Protein AF-A0A1P8UUP4-F1 (afdb_monomer_lite)

Foldseek 3Di:
DDDADPLDPLNLQLQLQVQAPPDDLCVLCVQLVHDSVLVVQLNDNDPVDNNHDDVVSLVSSCVVGVSSVQSVCQSVQVVVVHGDDDPPLPPPLDDLVVLVVQLVVLVVLLVVQVVCVVVVHDPVSNVVSVVSNVVSVVNSVSSVVPDDPPVDDDPDD

pLDDT: mean 84.18, std 13.94, range [42.03, 97.56]

Sequence (157 aa):
MKAYRAGTISEAVQNAIEAIPDRKHREVAAFLGISPATLSFGMDPSETRPGGLGIAYVDRLCDKWPEAAEQMALHFGARAGGTFQKIDSACPEQAPWQHVACLAKETSEAVAAMSQVEHGGCVHQTRRELLEAREAIDAAIHDLDARPVDLKRGKRA

Secondary structure (DSSP, 8-state):
-PPPPTT-HHHHHHHHHHTSTT--HHHHHHHHTS-HHHHHHHT---TTS-----HHHHHHHHHH-HHHHHHHHHHHHHHTT---------S----HHHHHHHHHHHHHHHHHHHHTGGGT--HHHHHHHHHHHHHHHHHHHHHHHTS----------

Structure (mmCIF, N/CA/C/O backbone):
data_AF-A0A1P8UUP4-F1
#
_entry.id   AF-A0A1P8UUP4-F1
#
loop_
_atom_site.group_PDB
_atom_site.id
_atom_site.type_symbol
_atom_site.label_atom_id
_atom_site.label_alt_id
_atom_site.label_comp_id
_atom_site.label_asym_id
_atom_site.label_entity_id
_atom_site.label_seq_id
_atom_site.pdbx_PDB_ins_code
_atom_site.Cartn_x
_atom_site.Cartn_y
_atom_site.Cartn_z
_atom_site.occupancy
_atom_site.B_iso_or_equiv
_atom_site.auth_seq_id
_atom_site.auth_comp_id
_atom_site.auth_asym_id
_atom_site.auth_atom_id
_atom_site.pdbx_PDB_model_num
ATOM 1 N N . MET A 1 1 ? 4.205 9.035 25.677 1.00 49.69 1 MET A N 1
ATOM 2 C CA . MET A 1 1 ? 4.132 7.582 25.404 1.00 49.69 1 MET A CA 1
ATOM 3 C C . MET A 1 1 ? 5.545 7.031 25.418 1.00 49.69 1 MET A C 1
ATOM 5 O O . MET A 1 1 ? 6.437 7.730 24.954 1.00 49.69 1 MET A O 1
ATOM 9 N N . LYS A 1 2 ? 5.777 5.853 26.009 1.00 57.25 2 LYS A N 1
ATOM 10 C CA . LYS A 1 2 ? 7.068 5.162 25.863 1.00 57.25 2 LYS A CA 1
ATOM 11 C C . LYS A 1 2 ? 7.171 4.650 24.423 1.00 57.25 2 LYS A C 1
ATOM 13 O O . LYS A 1 2 ? 6.169 4.185 23.891 1.00 57.25 2 LYS A O 1
ATOM 18 N N . ALA A 1 3 ? 8.339 4.783 23.806 1.00 65.44 3 ALA A N 1
ATOM 19 C CA . ALA A 1 3 ? 8.566 4.310 22.446 1.00 65.44 3 ALA A CA 1
ATOM 20 C C . ALA A 1 3 ? 8.730 2.784 22.436 1.00 65.44 3 ALA A C 1
ATOM 22 O O . ALA A 1 3 ? 9.382 2.231 23.325 1.00 65.44 3 ALA A O 1
ATOM 23 N N . TYR A 1 4 ? 8.147 2.121 21.440 1.00 72.44 4 TYR A N 1
ATOM 24 C CA . TYR A 1 4 ? 8.422 0.714 21.178 1.00 72.44 4 TYR A CA 1
ATOM 25 C C . TYR A 1 4 ? 9.811 0.546 20.571 1.00 72.44 4 TYR A C 1
ATOM 27 O O . TYR A 1 4 ? 10.377 1.467 19.978 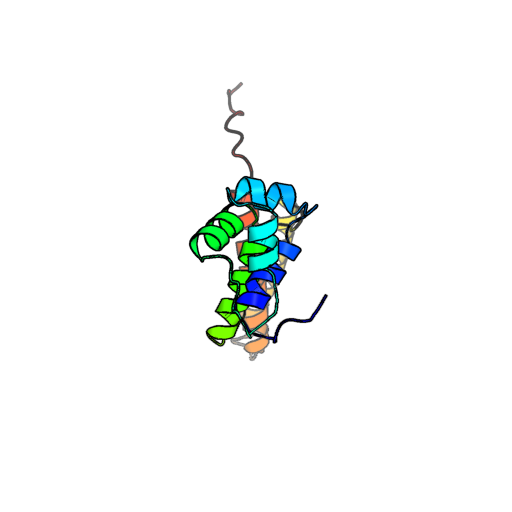1.00 72.44 4 TYR A O 1
ATOM 35 N N . ARG A 1 5 ? 10.372 -0.655 20.711 1.00 76.81 5 ARG A N 1
ATOM 36 C CA . ARG A 1 5 ? 11.585 -1.023 19.990 1.00 76.81 5 ARG A CA 1
ATOM 37 C C . ARG A 1 5 ? 11.275 -1.130 18.494 1.00 76.81 5 ARG A C 1
ATOM 39 O O . ARG A 1 5 ? 10.374 -1.878 18.108 1.00 76.81 5 ARG A O 1
ATOM 46 N N . ALA A 1 6 ? 12.086 -0.447 17.689 1.00 78.44 6 ALA A N 1
ATOM 47 C CA . ALA A 1 6 ? 11.978 -0.453 16.237 1.00 78.44 6 ALA A CA 1
ATOM 48 C C . ALA A 1 6 ? 12.067 -1.873 15.645 1.00 78.44 6 ALA A C 1
ATOM 50 O O . ALA A 1 6 ? 12.900 -2.687 16.064 1.00 78.44 6 ALA A O 1
ATOM 51 N N . GLY A 1 7 ? 11.225 -2.163 14.654 1.00 80.62 7 GLY A N 1
ATOM 52 C CA . GLY A 1 7 ? 11.167 -3.434 13.931 1.00 80.62 7 GLY A CA 1
ATOM 53 C C . GLY A 1 7 ? 10.485 -4.574 14.694 1.00 80.62 7 GLY A C 1
ATOM 54 O O . GLY A 1 7 ? 10.665 -5.747 14.338 1.00 80.62 7 GLY A O 1
ATOM 55 N N . THR A 1 8 ? 9.724 -4.270 15.750 1.00 87.62 8 THR A N 1
ATOM 56 C CA . THR A 1 8 ? 8.954 -5.271 16.507 1.00 87.62 8 THR A CA 1
ATOM 57 C C . THR A 1 8 ? 7.511 -5.367 16.020 1.00 87.62 8 THR A C 1
ATOM 59 O O . THR A 1 8 ? 6.962 -4.427 15.454 1.00 87.62 8 THR A O 1
ATOM 62 N N . ILE A 1 9 ? 6.876 -6.519 16.252 1.00 87.50 9 ILE A N 1
ATOM 63 C CA . ILE A 1 9 ? 5.460 -6.708 15.909 1.00 87.50 9 ILE A CA 1
ATOM 64 C C . ILE A 1 9 ? 4.553 -5.787 16.731 1.00 87.50 9 ILE A C 1
ATOM 66 O O . ILE A 1 9 ? 3.545 -5.306 16.230 1.00 87.50 9 ILE A O 1
ATOM 70 N N . SER A 1 10 ? 4.924 -5.501 17.981 1.00 86.31 10 SER A N 1
ATOM 71 C CA . SER A 1 10 ? 4.139 -4.629 18.850 1.00 86.31 10 SER A CA 1
ATOM 72 C C . SER A 1 10 ? 4.163 -3.174 18.374 1.00 86.31 10 SER A C 1
ATOM 74 O O . SER A 1 10 ? 3.130 -2.514 18.415 1.00 86.31 10 SER A O 1
ATOM 76 N N . GLU A 1 11 ? 5.299 -2.702 17.849 1.00 87.25 11 GLU A N 1
ATOM 77 C CA . GLU A 1 11 ? 5.381 -1.411 17.153 1.00 87.25 11 GLU A CA 1
ATOM 78 C C . GLU A 1 11 ? 4.494 -1.396 15.900 1.00 87.25 11 GLU A C 1
ATOM 80 O O . GLU A 1 11 ? 3.740 -0.453 15.692 1.00 87.25 11 GLU A O 1
ATOM 85 N N . ALA A 1 12 ? 4.526 -2.458 15.089 1.00 90.62 12 ALA A N 1
ATOM 86 C CA . ALA A 1 12 ? 3.698 -2.544 13.886 1.00 90.62 12 ALA A CA 1
ATOM 87 C C . ALA A 1 12 ? 2.195 -2.501 14.205 1.00 90.62 12 ALA A C 1
ATOM 89 O O . ALA A 1 12 ? 1.450 -1.769 13.560 1.00 90.62 12 ALA A O 1
ATOM 90 N N . VAL A 1 13 ? 1.755 -3.230 15.235 1.00 90.12 13 VAL A N 1
ATOM 91 C CA . VAL A 1 13 ? 0.363 -3.207 15.711 1.00 90.12 13 VAL A CA 1
ATOM 92 C C . VAL A 1 13 ? -0.014 -1.831 16.256 1.00 90.12 13 VAL A C 1
ATOM 94 O O . VAL A 1 13 ? -1.131 -1.367 16.018 1.00 90.12 13 VAL A O 1
ATOM 97 N N . GLN A 1 14 ? 0.908 -1.154 16.948 1.00 88.31 14 GLN A N 1
ATOM 98 C CA . GLN A 1 14 ? 0.670 0.216 17.380 1.00 88.31 14 GLN A CA 1
ATOM 99 C C . GLN A 1 14 ? 0.468 1.141 16.185 1.00 88.31 14 GLN A C 1
ATOM 101 O O . GLN A 1 14 ? -0.545 1.836 16.129 1.00 88.31 14 GLN A O 1
ATOM 106 N N . ASN A 1 15 ? 1.397 1.124 15.233 1.00 90.56 15 ASN A N 1
ATOM 107 C CA . ASN A 1 15 ? 1.323 1.947 14.032 1.00 90.56 15 ASN A CA 1
ATOM 108 C C . ASN A 1 15 ? 0.030 1.665 13.262 1.00 90.56 15 ASN A C 1
ATOM 110 O O . ASN A 1 15 ? -0.631 2.599 12.820 1.00 90.56 15 ASN A O 1
ATOM 114 N N . ALA A 1 16 ? -0.381 0.398 13.171 1.00 91.62 16 ALA A N 1
ATOM 115 C CA . ALA A 1 16 ? -1.625 -0.012 12.533 1.00 91.62 16 ALA A CA 1
ATOM 116 C C . ALA A 1 16 ? -2.858 0.633 13.190 1.00 91.62 16 ALA A C 1
ATOM 118 O O . ALA A 1 16 ? -3.726 1.152 12.497 1.00 91.62 16 ALA A O 1
ATOM 119 N N . ILE A 1 17 ? -2.924 0.666 14.525 1.00 89.44 17 ILE A N 1
ATOM 120 C CA . ILE A 1 17 ? -4.006 1.347 15.256 1.00 89.44 17 ILE A CA 1
ATOM 121 C C . ILE A 1 17 ? -3.909 2.872 15.126 1.00 89.44 17 ILE A C 1
ATOM 123 O O . ILE A 1 17 ? -4.932 3.553 15.045 1.00 89.44 17 ILE A O 1
ATOM 127 N N . GLU A 1 18 ? -2.697 3.425 15.124 1.00 90.00 18 GLU A N 1
ATOM 128 C CA . GLU A 1 18 ? -2.476 4.866 15.012 1.00 90.00 18 GLU A CA 1
ATOM 129 C C . GLU A 1 18 ? -2.792 5.425 13.624 1.00 90.00 18 GLU A C 1
ATOM 131 O O . GLU A 1 18 ? -3.189 6.589 13.550 1.00 90.00 18 GLU A O 1
ATOM 136 N N . ALA A 1 19 ? -2.661 4.603 12.578 1.00 90.19 19 ALA A N 1
ATOM 137 C CA . ALA A 1 19 ? -2.955 4.930 11.185 1.00 90.19 19 ALA A CA 1
ATOM 138 C C . ALA A 1 19 ? -4.460 5.012 10.872 1.00 90.19 19 ALA A C 1
ATOM 140 O O . ALA A 1 19 ? -4.835 5.546 9.832 1.00 90.19 19 ALA A O 1
ATOM 141 N N . ILE A 1 20 ? -5.327 4.517 11.765 1.00 90.38 20 ILE A N 1
ATOM 142 C CA . ILE A 1 20 ? -6.781 4.575 11.584 1.00 90.38 20 ILE A CA 1
ATOM 143 C C . ILE A 1 20 ? -7.254 6.046 11.611 1.00 90.38 20 ILE A C 1
ATOM 145 O O . ILE A 1 20 ? -7.036 6.732 12.621 1.00 90.38 20 ILE A O 1
ATOM 149 N N . PRO A 1 21 ? -7.949 6.533 10.563 1.00 81.88 21 PRO A N 1
ATOM 150 C CA . PRO A 1 21 ? -8.510 7.884 10.537 1.00 81.88 21 PRO A CA 1
ATOM 151 C C . PRO A 1 21 ? -9.506 8.119 11.680 1.00 81.88 21 PRO A C 1
ATOM 153 O O . PRO A 1 21 ? -10.254 7.219 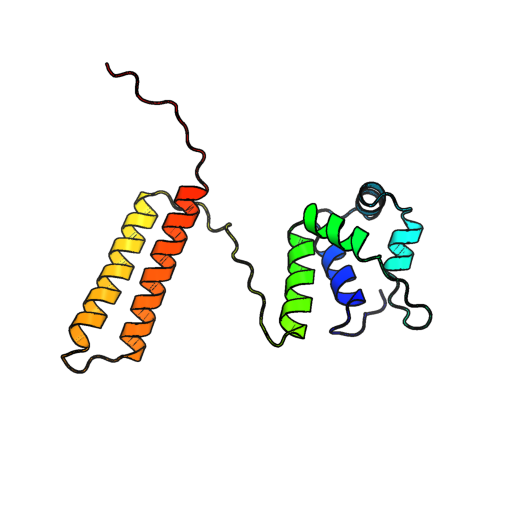12.060 1.00 81.88 21 PRO A O 1
ATOM 156 N N . ASP A 1 22 ? -9.517 9.333 12.242 1.00 82.31 22 ASP A N 1
ATOM 157 C CA . ASP A 1 22 ? -10.432 9.749 13.321 1.00 82.31 22 ASP A CA 1
ATOM 158 C C . ASP A 1 22 ? -10.483 8.790 14.525 1.00 82.31 22 ASP A C 1
ATOM 160 O O . ASP A 1 22 ? -11.523 8.619 15.172 1.00 82.31 22 ASP A O 1
ATOM 164 N N . ARG A 1 23 ? -9.344 8.155 14.845 1.00 76.00 23 ARG A N 1
ATOM 165 C CA . ARG A 1 23 ? -9.275 7.094 15.853 1.00 76.00 23 ARG A CA 1
ATOM 166 C C . ARG A 1 23 ? -9.949 7.489 17.168 1.00 76.00 23 ARG A C 1
ATOM 168 O O . ARG A 1 23 ? -9.549 8.422 17.870 1.00 76.00 23 ARG A O 1
ATOM 175 N N . LYS A 1 24 ? -10.910 6.672 17.589 1.00 81.94 24 LYS A N 1
ATOM 176 C CA . LYS A 1 24 ? -11.371 6.633 18.978 1.00 81.94 24 LYS A CA 1
ATOM 177 C C . LYS A 1 24 ? -11.125 5.236 19.510 1.00 81.94 24 LYS A C 1
ATOM 179 O O . LYS A 1 24 ? -11.792 4.290 19.104 1.00 81.94 24 LYS A O 1
ATOM 184 N N . HIS A 1 25 ? -10.199 5.091 20.462 1.00 82.69 25 HIS A N 1
ATOM 185 C CA . HIS A 1 25 ? -9.840 3.784 21.042 1.00 82.69 25 HIS A CA 1
ATOM 186 C C . HIS A 1 25 ? -11.059 2.992 21.531 1.00 82.69 25 HIS A C 1
ATOM 188 O O . HIS A 1 25 ? -11.083 1.769 21.451 1.00 82.69 25 HIS A O 1
ATOM 194 N N . ARG A 1 26 ? -12.102 3.685 22.004 1.00 83.69 26 ARG A N 1
ATOM 195 C CA . ARG A 1 26 ? -13.366 3.061 22.401 1.00 83.69 26 ARG A CA 1
ATOM 196 C C . ARG A 1 26 ? -14.093 2.391 21.231 1.00 83.69 26 ARG A C 1
ATOM 198 O O . ARG A 1 26 ? -14.648 1.317 21.421 1.00 83.69 26 ARG A O 1
ATOM 205 N N . GLU A 1 27 ? -14.098 3.010 20.055 1.00 87.19 27 GLU A N 1
ATOM 206 C CA . GLU A 1 27 ? -14.748 2.481 18.849 1.00 87.19 27 GLU A CA 1
ATOM 207 C C . GLU A 1 27 ? -13.957 1.301 18.276 1.00 87.19 27 GLU A C 1
ATOM 209 O O . GLU A 1 27 ? -14.548 0.287 17.909 1.00 87.19 27 GLU A O 1
ATOM 214 N N . VAL A 1 28 ? -12.623 1.386 18.298 1.00 88.69 28 VAL A N 1
ATOM 215 C CA . VAL A 1 28 ? -11.738 0.271 17.924 1.00 88.69 28 VAL A CA 1
ATOM 216 C C . VAL A 1 28 ? -11.933 -0.915 18.873 1.00 88.69 28 VAL A C 1
ATOM 218 O O . VAL A 1 28 ? -12.167 -2.031 18.420 1.00 88.69 28 VAL A O 1
ATOM 221 N N . ALA A 1 29 ? -11.926 -0.683 20.189 1.00 89.94 29 ALA A N 1
ATOM 222 C CA . ALA A 1 29 ? -12.149 -1.737 21.181 1.00 89.94 29 ALA A CA 1
ATOM 223 C C . ALA A 1 29 ? -13.533 -2.390 21.025 1.00 89.94 29 ALA A C 1
ATOM 225 O O . ALA A 1 29 ? -13.640 -3.616 21.027 1.00 89.94 29 ALA A O 1
ATOM 226 N N . ALA A 1 30 ? -14.578 -1.576 20.824 1.00 90.81 30 ALA A N 1
ATOM 227 C CA . ALA A 1 30 ? -15.937 -2.058 20.595 1.00 90.81 30 ALA A CA 1
ATOM 228 C C . ALA A 1 30 ? -16.038 -2.916 19.328 1.00 90.81 30 ALA A C 1
ATOM 230 O O . ALA A 1 30 ? -16.641 -3.984 19.368 1.00 90.81 30 ALA A O 1
ATOM 231 N N . PHE A 1 31 ? -15.412 -2.489 18.228 1.00 91.12 31 PHE A N 1
ATOM 232 C CA . PHE A 1 31 ? -15.365 -3.266 16.989 1.00 91.12 31 PHE A CA 1
ATOM 233 C C . PHE A 1 31 ? -14.652 -4.611 17.173 1.00 91.12 31 PHE A C 1
ATOM 235 O O . PHE A 1 31 ? -15.130 -5.642 16.709 1.00 91.12 31 PHE A O 1
ATOM 242 N N . LEU A 1 32 ? -13.534 -4.614 17.898 1.00 89.75 32 LEU A N 1
ATOM 243 C CA . LEU A 1 32 ? -12.786 -5.833 18.193 1.00 89.75 32 LEU A CA 1
ATOM 244 C C . LEU A 1 32 ? -13.502 -6.752 19.197 1.00 89.75 32 LEU A C 1
ATOM 246 O O . LEU A 1 32 ? -13.093 -7.901 19.362 1.00 89.75 32 LEU A O 1
ATOM 250 N N . GLY A 1 33 ? -14.567 -6.279 19.851 1.00 90.56 33 GLY A N 1
ATOM 251 C CA . GLY A 1 33 ? -15.284 -7.028 20.880 1.00 90.56 33 GLY A CA 1
ATOM 252 C C . GLY A 1 33 ? -14.484 -7.183 22.176 1.00 90.56 33 GLY A C 1
ATOM 253 O O . GLY A 1 33 ? -14.679 -8.153 22.904 1.00 90.56 33 GLY A O 1
ATOM 254 N N . ILE A 1 34 ? -13.570 -6.251 22.462 1.00 90.81 34 ILE A N 1
ATOM 255 C CA . ILE A 1 34 ? -12.733 -6.249 23.669 1.00 90.81 34 ILE A CA 1
ATOM 256 C C . ILE A 1 34 ? -12.983 -4.997 24.507 1.00 90.81 34 ILE A C 1
ATOM 258 O O . ILE A 1 34 ? -13.503 -3.986 24.035 1.00 90.81 34 ILE A O 1
ATOM 262 N N . SER A 1 35 ? -12.588 -5.040 25.779 1.00 90.38 35 SER A N 1
ATOM 263 C CA . SER A 1 35 ? -12.666 -3.846 26.620 1.00 90.38 35 SER A CA 1
ATOM 264 C C . SER A 1 35 ? -11.608 -2.808 26.200 1.00 90.38 35 SER A C 1
ATOM 266 O O . SER A 1 35 ? -10.510 -3.191 25.784 1.00 90.38 35 SER A O 1
ATOM 268 N N . PRO A 1 36 ? -11.864 -1.495 26.365 1.00 87.00 36 PRO A N 1
ATOM 269 C CA . PRO A 1 36 ? -10.844 -0.469 26.142 1.00 87.00 36 PRO A CA 1
ATOM 270 C C . PRO A 1 36 ? -9.586 -0.675 26.994 1.00 87.00 36 PRO A C 1
ATOM 272 O O . PRO A 1 36 ? -8.488 -0.401 26.529 1.00 87.00 36 PRO A O 1
ATOM 275 N N . ALA A 1 37 ? -9.730 -1.217 28.210 1.00 85.69 37 ALA A N 1
ATOM 276 C CA . ALA A 1 37 ? -8.597 -1.563 29.065 1.00 85.69 37 ALA A CA 1
ATOM 277 C C . ALA A 1 37 ? -7.752 -2.699 28.466 1.00 85.69 37 ALA A C 1
ATOM 279 O O . ALA A 1 37 ? -6.529 -2.639 28.516 1.00 85.69 37 ALA A O 1
ATOM 280 N N . THR A 1 38 ? -8.389 -3.700 27.850 1.00 86.00 38 THR A N 1
ATOM 281 C CA . THR A 1 38 ? -7.705 -4.784 27.126 1.00 86.00 38 THR A CA 1
ATOM 282 C C . THR A 1 38 ? -6.956 -4.246 25.915 1.00 86.00 38 THR A C 1
ATOM 284 O O . THR A 1 38 ? -5.817 -4.641 25.691 1.00 86.00 38 THR A O 1
ATOM 287 N N . LEU A 1 39 ? -7.564 -3.322 25.164 1.00 86.00 39 LEU A N 1
ATOM 288 C CA . LEU A 1 39 ? -6.898 -2.664 24.043 1.00 86.00 39 LEU A CA 1
ATOM 289 C C . LEU A 1 39 ? -5.692 -1.849 24.525 1.00 86.00 39 LEU A C 1
ATOM 291 O O . LEU A 1 39 ? -4.599 -2.024 24.005 1.00 86.00 39 LEU A O 1
ATOM 295 N N . SER A 1 40 ? -5.857 -1.017 25.558 1.00 84.38 40 SER A N 1
ATOM 296 C CA . SER A 1 40 ? -4.752 -0.250 26.145 1.00 84.38 40 SER A CA 1
ATOM 297 C C . SER A 1 40 ? -3.637 -1.141 26.688 1.00 84.38 40 SER A C 1
ATOM 299 O O . SER A 1 40 ? -2.472 -0.809 26.520 1.00 84.38 40 SER A O 1
ATOM 301 N N . PHE A 1 41 ? -3.978 -2.276 27.298 1.00 82.56 41 PHE A N 1
ATOM 302 C CA . PHE A 1 41 ? -2.999 -3.246 27.784 1.00 82.56 41 PHE A CA 1
ATOM 303 C C . PHE A 1 41 ? -2.263 -3.959 26.641 1.00 82.56 41 PHE A C 1
ATOM 305 O O . PHE A 1 41 ? -1.056 -4.156 26.713 1.00 82.56 41 PHE A O 1
ATOM 312 N N . GLY A 1 42 ? -2.966 -4.321 25.562 1.00 81.12 42 GLY A N 1
ATOM 313 C CA . GLY A 1 42 ? -2.352 -4.890 24.355 1.00 81.12 42 GLY A CA 1
ATOM 314 C C . GLY A 1 42 ? -1.454 -3.905 23.598 1.00 81.12 42 GLY A C 1
ATOM 315 O O . GLY A 1 42 ? -0.680 -4.324 22.745 1.00 81.12 42 GLY A O 1
ATOM 316 N N . MET A 1 43 ? -1.560 -2.621 23.941 1.00 80.69 43 MET A N 1
ATOM 317 C CA . MET A 1 43 ? -0.816 -1.482 23.407 1.00 80.69 43 MET A CA 1
ATOM 318 C C . MET A 1 43 ? 0.182 -0.919 24.434 1.00 80.69 43 MET A C 1
ATOM 320 O O . MET A 1 43 ? 0.607 0.232 24.330 1.00 80.69 43 MET A O 1
ATOM 324 N N . ASP A 1 44 ? 0.542 -1.701 25.453 1.00 80.00 44 ASP A N 1
ATOM 325 C CA . ASP A 1 44 ? 1.608 -1.333 26.379 1.00 80.00 44 ASP A CA 1
ATOM 326 C C . ASP A 1 44 ? 2.975 -1.748 25.788 1.00 80.00 44 ASP A C 1
ATOM 328 O O . ASP A 1 44 ? 3.164 -2.920 25.454 1.00 80.00 44 ASP A O 1
ATOM 332 N N . PRO A 1 45 ? 3.951 -0.828 25.655 1.00 70.94 45 PRO A N 1
ATOM 333 C CA . PRO A 1 45 ? 5.303 -1.134 25.177 1.00 70.94 45 PRO A CA 1
ATOM 334 C C . PRO A 1 45 ? 6.169 -1.929 26.163 1.00 70.94 45 PRO A C 1
ATOM 336 O O . PRO A 1 45 ? 7.336 -2.200 25.876 1.00 70.94 45 PRO A O 1
ATOM 339 N N . SER A 1 46 ? 5.662 -2.266 27.348 1.00 70.38 46 SER A N 1
ATOM 340 C CA . SER A 1 46 ? 6.431 -2.966 28.372 1.00 70.38 46 SER A CA 1
ATOM 341 C C . SER A 1 46 ? 6.833 -4.391 27.957 1.00 70.38 46 SER A C 1
ATOM 343 O O . SER A 1 46 ? 6.037 -5.323 28.015 1.00 70.38 46 SER A O 1
ATOM 345 N N . GLU A 1 47 ? 8.117 -4.607 27.653 1.00 63.19 47 GLU A N 1
ATOM 346 C CA . GLU A 1 47 ? 8.660 -5.942 27.329 1.00 63.19 47 GLU A CA 1
ATOM 347 C C . GLU A 1 47 ? 8.652 -6.925 28.522 1.00 63.19 47 GLU A C 1
ATOM 349 O O . GLU A 1 47 ? 8.729 -8.137 28.336 1.00 63.19 47 GLU A O 1
ATOM 354 N N . THR A 1 48 ? 8.526 -6.432 29.761 1.00 64.81 48 THR A N 1
ATOM 355 C CA . THR A 1 48 ? 8.520 -7.261 30.989 1.00 64.81 48 THR A CA 1
ATOM 356 C C . THR A 1 48 ? 7.241 -8.079 31.178 1.00 64.81 48 THR A C 1
ATOM 358 O O . THR A 1 48 ? 7.228 -9.059 31.923 1.00 64.81 48 THR A O 1
ATOM 361 N N . ARG A 1 49 ? 6.164 -7.698 30.490 1.00 59.75 49 ARG A N 1
ATOM 362 C CA . ARG A 1 49 ? 4.949 -8.488 30.296 1.00 59.75 49 ARG A CA 1
ATOM 363 C C . ARG A 1 49 ? 4.488 -8.170 28.884 1.00 59.75 49 ARG A C 1
ATOM 365 O O . ARG A 1 49 ? 3.809 -7.160 28.741 1.00 59.75 49 ARG A O 1
ATOM 372 N N . PRO A 1 50 ? 4.858 -8.971 27.870 1.00 60.84 50 PRO A N 1
ATOM 373 C CA . PRO A 1 50 ? 4.448 -8.707 26.500 1.00 60.84 50 PRO A CA 1
ATOM 374 C C . PRO A 1 50 ?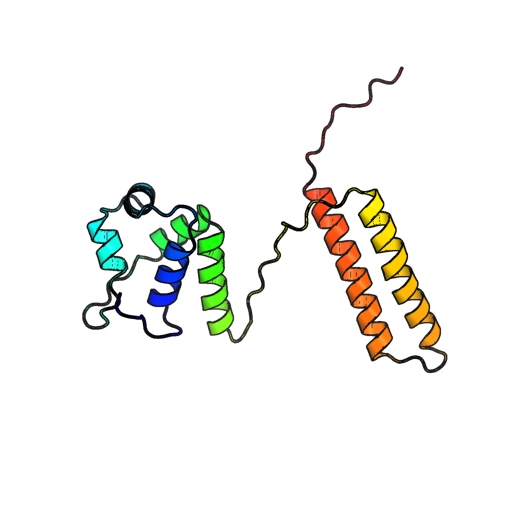 2.921 -8.809 26.409 1.00 60.84 50 PRO A C 1
ATOM 376 O O . PRO A 1 50 ? 2.349 -9.880 26.213 1.00 60.84 50 PRO A O 1
ATOM 379 N N . GLY A 1 51 ? 2.259 -7.677 26.633 1.00 64.44 51 GLY A N 1
ATOM 380 C CA . GLY A 1 51 ? 0.898 -7.423 26.217 1.00 64.44 51 GLY A CA 1
ATOM 381 C C . GLY A 1 51 ? 0.929 -7.340 24.703 1.00 64.44 51 GLY A C 1
ATOM 382 O O . GLY A 1 51 ? 1.777 -6.671 24.119 1.00 64.44 51 GLY A O 1
ATOM 383 N N . GLY A 1 52 ? 0.059 -8.100 24.059 1.00 75.94 52 GLY A N 1
ATOM 384 C CA . GLY A 1 52 ? -0.036 -8.113 22.615 1.00 75.94 52 GLY A CA 1
ATOM 385 C C . GLY A 1 52 ? -1.479 -8.305 22.224 1.00 75.94 52 GLY A C 1
ATOM 386 O O . GLY A 1 52 ? -2.206 -9.101 22.827 1.00 75.94 52 GLY A O 1
ATOM 387 N N . LEU A 1 53 ? -1.903 -7.562 21.213 1.00 84.81 53 LEU A N 1
ATOM 388 C CA . LEU A 1 53 ? -3.162 -7.846 20.563 1.00 84.81 53 LEU A CA 1
ATOM 389 C C . LEU A 1 53 ? -3.013 -9.171 19.796 1.00 84.81 53 LEU A C 1
ATOM 391 O O . LEU A 1 53 ? -2.081 -9.346 19.014 1.00 84.81 53 LEU A O 1
ATOM 395 N N . GLY A 1 54 ? -3.901 -10.133 20.052 1.00 86.94 54 GLY A N 1
ATOM 396 C CA . GLY A 1 54 ? -3.862 -11.423 19.359 1.00 86.94 54 GLY A CA 1
ATOM 397 C C . GLY A 1 54 ? -4.027 -11.258 17.844 1.00 86.94 54 GLY A C 1
ATOM 398 O O . GLY A 1 54 ? -4.773 -10.387 17.398 1.00 86.94 54 GLY A O 1
ATOM 399 N N . ILE A 1 55 ? -3.384 -12.126 17.055 1.00 89.06 55 ILE A N 1
ATOM 400 C CA . ILE A 1 55 ? -3.367 -12.018 15.584 1.00 89.06 55 ILE A CA 1
ATOM 401 C C . ILE A 1 55 ? -4.771 -11.973 14.968 1.00 89.06 55 ILE A C 1
ATOM 403 O O . ILE A 1 55 ? -5.000 -11.225 14.031 1.00 89.06 55 ILE A O 1
ATOM 407 N N . ALA A 1 56 ? -5.741 -12.680 15.553 1.00 91.81 56 ALA A N 1
ATOM 408 C CA . ALA A 1 56 ? -7.127 -12.667 15.088 1.00 91.81 56 ALA A CA 1
ATOM 409 C C . ALA A 1 56 ? -7.820 -11.299 15.244 1.00 91.81 56 ALA A C 1
ATOM 411 O O . ALA A 1 56 ? -8.770 -11.006 14.528 1.00 91.81 56 ALA A O 1
ATOM 412 N N . TYR A 1 57 ? -7.389 -10.469 16.196 1.00 92.31 57 TYR A N 1
ATOM 413 C CA . TYR A 1 57 ? -7.891 -9.101 16.327 1.00 92.31 57 TYR A CA 1
ATOM 414 C C . TYR A 1 57 ? -7.182 -8.160 15.354 1.00 92.31 57 TYR A C 1
ATOM 416 O O . TYR A 1 57 ? -7.825 -7.275 14.805 1.00 92.31 57 TYR A O 1
ATOM 424 N N . VAL A 1 58 ? -5.880 -8.366 15.128 1.00 91.50 58 VAL A N 1
ATOM 425 C CA . VAL A 1 58 ? -5.107 -7.614 14.128 1.00 91.50 58 VAL A CA 1
ATOM 426 C C . VAL A 1 58 ? -5.667 -7.861 12.729 1.00 91.50 58 VAL A C 1
ATOM 428 O O . VAL A 1 58 ? -5.876 -6.910 11.991 1.00 91.50 58 VAL A O 1
ATOM 431 N N . ASP A 1 59 ? -5.987 -9.111 12.402 1.00 94.44 59 ASP A N 1
ATOM 432 C CA . ASP A 1 59 ? -6.610 -9.506 11.136 1.00 94.44 59 ASP A CA 1
ATOM 433 C C . ASP A 1 59 ? -7.939 -8.772 10.901 1.00 94.44 59 ASP A C 1
ATOM 435 O O . ASP A 1 59 ? -8.088 -8.056 9.917 1.00 94.44 59 ASP A O 1
ATOM 439 N N . ARG A 1 60 ? -8.857 -8.806 11.878 1.00 93.50 60 ARG A N 1
ATOM 440 C CA . ARG A 1 60 ? -10.116 -8.036 11.813 1.00 93.50 60 ARG A CA 1
ATOM 441 C C . ARG A 1 60 ? -9.894 -6.532 11.677 1.00 93.50 60 ARG A C 1
ATOM 443 O O . ARG A 1 60 ? -10.699 -5.837 11.067 1.00 93.50 60 ARG A O 1
ATOM 450 N N . LEU A 1 61 ? -8.848 -6.013 12.314 1.00 92.19 61 LEU A N 1
ATOM 451 C CA . LEU A 1 61 ? -8.502 -4.600 12.248 1.00 92.19 61 LEU A CA 1
ATOM 452 C C . LEU A 1 61 ? -8.010 -4.229 10.840 1.00 92.19 61 LEU A C 1
ATOM 454 O O . LEU A 1 61 ? -8.440 -3.212 10.308 1.00 92.19 61 LEU A O 1
ATOM 458 N N . CYS A 1 62 ? -7.193 -5.081 10.220 1.00 93.88 62 CYS A N 1
ATOM 459 C CA . CYS A 1 62 ? -6.730 -4.922 8.841 1.00 93.88 62 CYS A CA 1
ATOM 460 C C . CYS A 1 62 ? -7.874 -5.053 7.824 1.00 93.88 62 CYS A C 1
ATOM 462 O O . CYS A 1 62 ? -7.903 -4.307 6.852 1.00 93.88 62 CYS A O 1
ATOM 464 N N . ASP A 1 63 ? -8.824 -5.959 8.066 1.00 93.12 63 ASP A N 1
ATOM 465 C CA . ASP A 1 63 ? -10.017 -6.142 7.227 1.00 93.12 63 ASP A CA 1
ATOM 466 C C . ASP A 1 63 ? -10.892 -4.881 7.194 1.00 93.12 63 ASP A C 1
ATOM 468 O O . ASP A 1 63 ? -11.377 -4.464 6.145 1.00 93.12 63 ASP A O 1
ATOM 472 N N . LYS A 1 64 ? -11.055 -4.220 8.346 1.00 92.62 64 LYS A N 1
ATOM 473 C CA . LYS A 1 64 ? -11.879 -3.011 8.439 1.00 92.62 64 LYS A CA 1
ATOM 474 C C . LYS A 1 64 ? -11.170 -1.733 7.991 1.00 92.62 64 LYS A C 1
ATOM 476 O O . LYS A 1 64 ? -11.833 -0.852 7.443 1.00 92.62 64 LYS A O 1
ATOM 481 N N . TRP A 1 65 ? -9.879 -1.591 8.282 1.00 92.62 65 TRP A N 1
ATOM 482 C CA . TRP A 1 65 ? -9.122 -0.363 8.031 1.00 92.62 65 TRP A CA 1
ATOM 483 C C . TRP A 1 65 ? -7.886 -0.654 7.172 1.00 92.62 65 TRP A C 1
ATOM 485 O O . TRP A 1 65 ? -6.882 -1.153 7.693 1.00 92.62 65 TRP A O 1
ATOM 495 N N . PRO A 1 66 ? -7.924 -0.319 5.868 1.00 90.38 66 PRO A N 1
ATOM 496 C CA . PRO A 1 66 ? -6.805 -0.539 4.955 1.00 90.38 66 PRO A CA 1
ATOM 497 C C . PRO A 1 66 ? -5.503 0.137 5.400 1.00 90.38 66 PRO A C 1
ATOM 499 O O . PRO A 1 66 ? -4.424 -0.414 5.193 1.00 90.38 66 PRO A O 1
ATOM 502 N N . GLU A 1 67 ? -5.583 1.294 6.059 1.00 92.06 67 GLU A N 1
ATOM 503 C CA . GLU A 1 67 ? -4.426 2.015 6.602 1.00 92.06 67 GLU A CA 1
ATOM 504 C C . GLU A 1 67 ? -3.691 1.182 7.653 1.00 92.06 67 GLU A C 1
ATOM 506 O O . GLU A 1 67 ? -2.466 1.219 7.757 1.00 92.06 67 GLU A O 1
ATOM 511 N N . ALA A 1 68 ? -4.432 0.383 8.416 1.00 93.38 68 ALA A N 1
ATOM 512 C CA . ALA A 1 68 ? -3.849 -0.511 9.391 1.00 93.38 68 ALA A CA 1
ATOM 513 C C . ALA A 1 68 ? -3.207 -1.742 8.737 1.00 93.38 68 ALA A C 1
ATOM 515 O O . ALA A 1 68 ? -2.122 -2.166 9.143 1.00 93.38 68 ALA A O 1
ATOM 516 N N . ALA A 1 69 ? -3.841 -2.279 7.690 1.00 94.19 69 ALA A N 1
ATOM 517 C CA . ALA A 1 69 ? -3.279 -3.359 6.881 1.00 94.19 69 ALA A CA 1
ATOM 518 C C . ALA A 1 69 ? -1.954 -2.945 6.221 1.00 94.19 69 ALA A C 1
ATOM 520 O O . ALA A 1 69 ? -0.994 -3.717 6.212 1.00 94.19 69 ALA A O 1
ATOM 521 N N . GLU A 1 70 ? -1.871 -1.705 5.737 1.00 94.31 70 GLU A N 1
ATOM 522 C CA . GLU A 1 70 ? -0.662 -1.114 5.162 1.00 94.31 70 GLU A CA 1
ATOM 523 C C . GLU A 1 70 ? 0.517 -1.134 6.148 1.00 94.31 70 GLU A C 1
ATOM 525 O O . GLU A 1 70 ? 1.617 -1.554 5.782 1.00 94.31 70 GLU A O 1
ATOM 530 N N . GLN A 1 71 ? 0.296 -0.788 7.420 1.00 95.00 71 GLN A N 1
ATOM 531 C CA . GLN A 1 71 ? 1.353 -0.839 8.441 1.00 95.00 71 GLN A CA 1
ATOM 532 C C . GLN A 1 71 ? 1.856 -2.266 8.695 1.00 95.00 71 GLN A C 1
ATOM 534 O O . GLN A 1 71 ? 3.059 -2.493 8.858 1.00 95.00 71 GLN A O 1
ATOM 539 N N . MET A 1 72 ? 0.953 -3.249 8.675 1.00 95.56 72 MET A N 1
ATOM 540 C CA . MET A 1 72 ? 1.330 -4.658 8.805 1.00 95.56 72 MET A CA 1
ATOM 541 C C . MET A 1 72 ? 2.114 -5.149 7.583 1.00 95.56 72 MET A C 1
ATOM 543 O O . MET A 1 72 ? 3.105 -5.869 7.732 1.00 95.56 72 MET A O 1
ATOM 547 N N . ALA A 1 73 ? 1.714 -4.732 6.381 1.00 95.00 73 ALA A N 1
ATOM 548 C CA . ALA A 1 73 ? 2.394 -5.078 5.139 1.00 95.00 73 ALA A CA 1
ATOM 549 C C . ALA A 1 73 ? 3.808 -4.477 5.070 1.00 95.00 73 ALA A C 1
ATOM 551 O O . ALA A 1 73 ? 4.755 -5.187 4.724 1.00 95.00 73 ALA A O 1
ATOM 552 N N . LEU A 1 74 ? 3.979 -3.217 5.489 1.00 94.62 74 LEU A N 1
ATOM 553 C CA . LEU A 1 74 ? 5.289 -2.576 5.649 1.00 94.62 74 LEU A CA 1
ATOM 554 C C . LEU A 1 74 ? 6.195 -3.373 6.596 1.00 94.62 74 LEU A C 1
ATOM 556 O O . LEU A 1 74 ? 7.339 -3.677 6.249 1.00 94.62 74 LEU A O 1
ATOM 560 N N . HIS A 1 75 ? 5.678 -3.771 7.762 1.00 94.69 75 HIS A N 1
ATOM 561 C CA . HIS A 1 75 ? 6.437 -4.543 8.746 1.00 94.69 75 HIS A CA 1
ATOM 562 C C . HIS A 1 75 ? 6.892 -5.908 8.209 1.00 94.69 75 HIS A C 1
ATOM 564 O O . HIS A 1 75 ? 8.077 -6.250 8.286 1.00 94.69 75 HIS A O 1
ATOM 570 N N . PHE A 1 76 ? 5.965 -6.703 7.666 1.00 95.12 76 PHE A N 1
ATOM 571 C CA . PHE A 1 76 ? 6.288 -8.045 7.183 1.00 95.12 76 PHE A CA 1
ATOM 572 C C . PHE A 1 76 ? 7.110 -8.028 5.891 1.00 95.12 76 PHE A C 1
ATOM 574 O O . PHE A 1 76 ? 7.998 -8.867 5.737 1.00 95.12 76 PHE A O 1
ATOM 581 N N . GLY A 1 77 ? 6.891 -7.045 5.014 1.00 94.56 77 GLY A N 1
ATOM 582 C CA . GLY A 1 77 ? 7.723 -6.813 3.835 1.00 94.56 77 GLY A CA 1
ATOM 583 C C . GLY A 1 77 ? 9.179 -6.553 4.218 1.00 94.56 77 GLY A C 1
ATOM 584 O O . GLY A 1 77 ? 10.072 -7.255 3.741 1.00 94.56 77 GLY A O 1
ATOM 585 N N . ALA A 1 78 ? 9.412 -5.638 5.166 1.00 92.12 78 ALA A N 1
ATOM 586 C CA . ALA A 1 78 ? 10.751 -5.355 5.683 1.00 92.12 78 ALA A CA 1
ATOM 587 C C . ALA A 1 78 ? 11.397 -6.593 6.334 1.00 92.12 78 ALA A C 1
ATOM 589 O O . ALA A 1 78 ? 12.570 -6.884 6.101 1.00 92.12 78 ALA A O 1
ATOM 590 N N . ARG A 1 79 ? 10.630 -7.375 7.109 1.00 92.50 79 ARG A N 1
ATOM 591 C CA . ARG A 1 79 ? 11.091 -8.641 7.715 1.00 92.50 79 ARG A CA 1
ATOM 592 C C . ARG A 1 79 ? 11.505 -9.693 6.689 1.00 92.50 79 ARG A C 1
ATOM 594 O O . ARG A 1 79 ? 12.423 -10.460 6.966 1.00 92.50 79 ARG A O 1
ATOM 601 N N . ALA A 1 80 ? 10.844 -9.730 5.538 1.00 93.06 80 ALA A N 1
ATOM 602 C CA . ALA A 1 80 ? 11.183 -10.620 4.433 1.00 93.06 80 ALA A CA 1
ATOM 603 C C . ALA A 1 80 ? 12.388 -10.127 3.603 1.00 93.06 80 ALA A C 1
ATOM 605 O O . ALA A 1 80 ? 12.790 -10.803 2.659 1.00 93.06 80 ALA A O 1
ATOM 606 N N . GLY A 1 81 ? 12.971 -8.969 3.940 1.00 90.50 81 GLY A N 1
ATOM 607 C CA . GLY A 1 81 ? 14.056 -8.344 3.178 1.00 90.50 81 GLY A CA 1
ATOM 608 C C . GLY A 1 81 ? 13.584 -7.583 1.935 1.00 90.50 81 GLY A C 1
ATOM 609 O O . GLY A 1 81 ? 14.402 -7.260 1.079 1.00 90.50 81 GLY A O 1
ATOM 610 N N . GLY A 1 82 ? 12.281 -7.316 1.822 1.00 91.06 82 GLY A N 1
ATOM 611 C CA . GLY A 1 82 ? 11.682 -6.548 0.735 1.00 91.06 82 GLY A CA 1
ATOM 612 C C . GLY A 1 82 ? 11.184 -5.172 1.175 1.00 91.06 82 GLY A C 1
ATOM 613 O O . GLY A 1 82 ? 11.331 -4.756 2.324 1.00 91.06 82 GLY A O 1
ATOM 614 N N . THR A 1 83 ? 10.549 -4.472 0.240 1.00 88.25 83 THR A N 1
ATOM 615 C CA . THR A 1 83 ? 9.846 -3.207 0.472 1.00 88.25 83 THR A CA 1
ATOM 616 C C . THR A 1 83 ? 8.385 -3.378 0.090 1.00 88.25 83 THR A C 1
ATOM 618 O O . THR A 1 83 ? 8.091 -3.895 -0.987 1.00 88.25 83 THR A O 1
ATOM 621 N N . PHE A 1 84 ? 7.469 -2.940 0.950 1.00 91.19 84 PHE A N 1
ATOM 622 C CA . PHE A 1 84 ? 6.066 -2.811 0.575 1.00 91.19 84 PHE A CA 1
ATOM 623 C C . PHE A 1 84 ? 5.834 -1.420 -0.011 1.00 91.19 84 PHE A C 1
ATOM 625 O O . PHE A 1 84 ? 6.257 -0.422 0.571 1.00 91.19 84 PHE A O 1
ATOM 632 N N . GLN A 1 85 ? 5.158 -1.370 -1.151 1.00 85.12 85 GLN A N 1
ATOM 633 C CA . GLN A 1 85 ? 4.691 -0.139 -1.764 1.00 85.12 85 GLN A CA 1
ATOM 634 C C . GLN A 1 85 ? 3.195 -0.295 -1.998 1.00 85.12 85 GLN A C 1
ATOM 636 O O . GLN A 1 85 ? 2.769 -1.172 -2.751 1.00 85.12 85 GLN A O 1
ATOM 641 N N . LYS A 1 86 ? 2.402 0.542 -1.331 1.00 82.94 86 LYS A N 1
ATOM 642 C CA . LYS A 1 86 ? 0.975 0.623 -1.608 1.00 82.94 86 LYS A CA 1
ATOM 643 C C . LYS A 1 86 ? 0.782 1.239 -2.986 1.00 82.94 86 LYS A C 1
ATOM 645 O O . LYS A 1 86 ? 1.352 2.284 -3.294 1.00 82.94 86 LYS A O 1
ATOM 650 N N . ILE A 1 87 ? -0.023 0.578 -3.805 1.00 76.81 87 ILE A N 1
ATOM 651 C CA . ILE A 1 87 ? -0.526 1.165 -5.039 1.00 76.81 87 ILE A CA 1
ATOM 652 C C . ILE A 1 87 ? -1.728 2.007 -4.616 1.00 76.81 87 ILE A C 1
ATOM 654 O O . ILE A 1 87 ? -2.814 1.475 -4.395 1.00 76.81 87 ILE A O 1
ATOM 658 N N . ASP A 1 88 ? -1.508 3.303 -4.392 1.00 60.97 88 ASP A N 1
ATOM 659 C CA . ASP A 1 88 ? -2.605 4.233 -4.144 1.00 60.97 88 ASP A CA 1
ATOM 660 C C . ASP A 1 88 ? -3.385 4.405 -5.450 1.00 60.97 88 ASP A C 1
ATOM 662 O O . ASP A 1 88 ? -3.001 5.155 -6.344 1.00 60.97 88 ASP A O 1
ATOM 666 N N . SER A 1 89 ? -4.538 3.745 -5.523 1.00 53.81 89 SER A N 1
ATOM 667 C CA . SER A 1 89 ? -5.589 3.970 -6.521 1.00 53.81 89 SER A CA 1
ATOM 668 C C . SER A 1 89 ? -6.121 5.414 -6.535 1.00 53.81 89 SER A C 1
ATOM 670 O O . SER A 1 89 ? -6.974 5.746 -7.346 1.00 53.81 89 SER A O 1
ATOM 672 N N . ALA A 1 90 ? -5.653 6.270 -5.620 1.00 47.66 90 ALA A N 1
ATOM 673 C CA . ALA A 1 90 ? -6.067 7.654 -5.434 1.00 47.66 90 ALA A CA 1
ATOM 674 C C . ALA A 1 90 ? -5.273 8.650 -6.303 1.00 47.66 90 ALA A C 1
ATOM 676 O O . ALA A 1 90 ? -5.066 9.800 -5.907 1.00 47.66 90 ALA A O 1
ATOM 677 N N . CYS A 1 91 ? -4.853 8.250 -7.506 1.00 48.53 91 CYS A N 1
ATOM 678 C CA . CYS A 1 91 ? -4.725 9.246 -8.565 1.00 48.53 91 CYS A CA 1
ATOM 679 C C . CYS A 1 91 ? -6.154 9.750 -8.838 1.00 48.53 91 CYS A C 1
ATOM 681 O O . CYS A 1 91 ? -7.054 8.914 -8.943 1.00 48.53 91 CYS A O 1
ATOM 683 N N . PRO A 1 92 ? -6.434 11.066 -8.880 1.00 56.16 92 PRO A N 1
ATOM 684 C CA . PRO A 1 92 ? -7.759 11.526 -9.282 1.00 56.16 92 PRO A CA 1
ATOM 685 C C . PRO A 1 92 ? -8.085 10.874 -10.624 1.00 56.16 92 PRO A C 1
ATOM 687 O O . PRO A 1 92 ? -7.296 11.056 -11.551 1.00 56.16 92 PRO A O 1
ATOM 690 N N . GLU A 1 93 ? -9.185 10.102 -10.685 1.00 57.75 93 GLU A N 1
ATOM 691 C CA . GLU A 1 93 ? -9.592 9.358 -11.884 1.00 57.75 93 GLU A CA 1
ATOM 692 C C . GLU A 1 93 ? -9.367 10.246 -13.100 1.00 57.75 93 GLU A C 1
ATOM 694 O O . GLU A 1 93 ? -10.035 11.275 -13.279 1.00 57.75 93 GLU A O 1
ATOM 699 N N . GLN A 1 94 ? -8.392 9.873 -13.921 1.00 66.12 94 GLN A N 1
ATOM 700 C CA . GLN A 1 94 ? -8.143 10.639 -15.119 1.00 66.12 94 GLN A CA 1
ATOM 701 C C . GLN A 1 94 ? -9.333 10.399 -16.047 1.00 66.12 94 GLN A C 1
ATOM 703 O O . GLN A 1 94 ? -9.801 9.273 -16.254 1.00 66.12 94 GLN A O 1
ATOM 708 N N . ALA A 1 95 ? -9.876 11.471 -16.616 1.00 76.00 95 ALA A N 1
ATOM 709 C CA . ALA A 1 95 ? -10.882 11.342 -17.654 1.00 76.00 95 ALA A CA 1
ATOM 710 C C . ALA A 1 95 ? -10.299 10.496 -18.806 1.00 76.00 95 ALA A C 1
ATOM 712 O O . ALA A 1 95 ? -9.104 10.596 -19.078 1.00 76.00 95 ALA A O 1
ATOM 713 N N . PRO A 1 96 ? -11.099 9.700 -19.544 1.00 81.19 96 PRO A N 1
ATOM 714 C CA . PRO A 1 96 ? -10.558 8.788 -20.560 1.00 81.19 96 PRO A CA 1
ATOM 715 C C . PRO A 1 96 ? -9.665 9.477 -21.594 1.00 81.19 96 PRO A C 1
ATOM 717 O O . PRO A 1 96 ? -8.712 8.890 -22.090 1.00 81.19 96 PRO A O 1
ATOM 720 N N . TRP A 1 97 ? -9.946 10.745 -21.906 1.00 80.69 97 TRP A N 1
ATOM 721 C CA . TRP A 1 97 ? -9.141 11.527 -22.840 1.00 80.69 97 TRP A CA 1
ATOM 722 C C . TRP A 1 97 ? -7.730 11.839 -22.310 1.00 80.69 97 TRP A C 1
ATOM 724 O O . TRP A 1 97 ? -6.805 11.960 -23.108 1.00 80.69 97 TRP A O 1
ATOM 734 N N . GLN A 1 98 ? -7.547 11.946 -20.990 1.00 83.38 98 GLN A N 1
ATOM 735 C CA . GLN A 1 98 ? -6.240 12.153 -20.356 1.00 83.38 98 GLN A CA 1
ATOM 736 C C . GLN A 1 98 ? -5.400 10.878 -20.442 1.00 83.38 98 GLN A C 1
ATOM 738 O O . GLN A 1 98 ? -4.238 10.955 -20.834 1.00 83.38 98 GLN A O 1
ATOM 743 N N . HIS A 1 99 ? -6.020 9.711 -20.223 1.00 89.12 99 HIS A N 1
ATOM 744 C CA . HIS A 1 99 ? -5.391 8.413 -20.484 1.00 89.12 99 HIS A CA 1
ATOM 745 C C . HIS A 1 99 ? -4.988 8.265 -21.950 1.00 89.12 99 HIS A C 1
ATOM 747 O O . HIS A 1 99 ? -3.861 7.885 -22.232 1.00 89.12 99 HIS A O 1
ATOM 753 N N . VAL A 1 100 ? -5.852 8.642 -22.900 1.00 89.19 100 VAL A N 1
ATOM 754 C CA . VAL A 1 100 ? -5.505 8.624 -24.335 1.00 89.19 100 VAL A CA 1
ATOM 755 C C . VAL A 1 100 ? -4.294 9.512 -24.636 1.00 89.19 100 VAL A C 1
ATOM 757 O O . VAL A 1 100 ? -3.402 9.087 -25.367 1.00 89.19 100 VAL A O 1
ATOM 760 N N . ALA A 1 101 ? -4.242 10.725 -24.079 1.00 88.50 101 ALA A N 1
ATOM 761 C CA . ALA A 1 101 ? -3.115 11.634 -24.279 1.00 88.50 101 ALA A CA 1
ATOM 762 C C . ALA A 1 101 ? -1.814 11.085 -23.668 1.00 88.50 101 ALA A C 1
ATOM 764 O O . ALA A 1 101 ? -0.770 11.133 -24.319 1.00 88.50 101 ALA A O 1
ATOM 765 N N . CYS A 1 102 ? -1.890 10.532 -22.455 1.00 92.56 102 CYS A N 1
ATOM 766 C CA . CYS A 1 102 ? -0.765 9.910 -21.763 1.00 92.56 102 CYS A CA 1
ATOM 767 C C . CYS A 1 102 ? -0.246 8.695 -22.544 1.00 92.56 102 CYS A C 1
ATOM 769 O O . CYS A 1 102 ? 0.915 8.659 -22.935 1.00 92.56 102 CYS A O 1
ATOM 771 N N . LEU A 1 103 ? -1.132 7.759 -22.897 1.00 95.12 103 LEU A N 1
ATOM 772 C CA . LEU A 1 103 ? -0.794 6.580 -23.692 1.00 95.12 103 LEU A CA 1
ATOM 773 C C . LEU A 1 103 ? -0.153 6.959 -25.023 1.00 95.12 103 LEU A C 1
ATOM 775 O O . LEU A 1 103 ? 0.867 6.383 -25.390 1.00 95.12 103 LEU A O 1
ATOM 779 N N . ALA A 1 104 ? -0.722 7.930 -25.741 1.00 94.50 104 ALA A N 1
ATOM 780 C CA . ALA A 1 104 ? -0.160 8.388 -27.004 1.00 94.50 104 ALA A CA 1
ATOM 781 C C . ALA A 1 104 ? 1.269 8.920 -26.827 1.00 94.50 104 ALA A C 1
ATOM 783 O O . ALA A 1 104 ? 2.140 8.563 -27.617 1.00 94.50 104 ALA A O 1
ATOM 784 N N . LYS A 1 105 ? 1.523 9.719 -25.782 1.00 96.75 105 LYS A N 1
ATOM 785 C CA . LYS A 1 105 ? 2.861 10.229 -25.468 1.00 96.75 105 LYS A CA 1
ATOM 786 C C . LYS A 1 105 ? 3.818 9.087 -25.126 1.00 96.75 105 LYS A C 1
ATOM 788 O O . LYS A 1 105 ? 4.739 8.842 -25.902 1.00 96.75 105 LYS A O 1
ATOM 793 N N . GLU A 1 106 ? 3.569 8.365 -24.036 1.00 97.44 106 GLU A N 1
ATOM 794 C CA . GLU A 1 106 ? 4.536 7.407 -23.483 1.00 97.44 106 GLU A CA 1
ATOM 795 C C . GLU A 1 106 ? 4.818 6.256 -24.465 1.00 97.44 106 GLU A C 1
ATOM 797 O O . GLU A 1 106 ? 5.962 5.848 -24.660 1.00 97.44 106 GLU A O 1
ATOM 802 N N . THR A 1 107 ? 3.797 5.761 -25.180 1.00 97.19 107 THR A N 1
ATOM 803 C CA . THR A 1 107 ? 4.019 4.711 -26.190 1.00 97.19 107 THR A CA 1
ATOM 804 C C . THR A 1 107 ? 4.780 5.230 -27.409 1.00 97.19 107 THR A C 1
ATOM 806 O O . THR A 1 107 ? 5.589 4.492 -27.971 1.00 97.19 107 THR A O 1
ATOM 809 N N . SER A 1 108 ? 4.580 6.490 -27.814 1.00 97.56 108 SER A N 1
ATOM 810 C CA . SER A 1 108 ? 5.342 7.083 -28.920 1.00 97.56 108 SER A CA 1
ATOM 811 C C . SER A 1 108 ? 6.815 7.289 -28.560 1.00 97.56 108 SER A C 1
ATOM 813 O O . SER A 1 108 ? 7.682 7.004 -29.386 1.00 97.56 108 SER A O 1
ATOM 815 N N . GLU A 1 109 ? 7.106 7.703 -27.325 1.00 97.44 109 GLU A N 1
ATOM 816 C CA . GLU A 1 109 ? 8.467 7.864 -26.808 1.00 97.44 109 GLU A CA 1
ATOM 817 C C . GLU A 1 109 ? 9.166 6.500 -26.700 1.00 97.44 109 GLU A C 1
ATOM 819 O O . GLU A 1 109 ? 10.285 6.338 -27.198 1.00 97.44 109 GLU A O 1
ATOM 824 N N . ALA A 1 110 ? 8.465 5.472 -26.209 1.00 97.56 110 ALA A N 1
ATOM 825 C CA . ALA A 1 110 ? 8.960 4.097 -26.192 1.00 97.56 110 ALA A CA 1
ATOM 826 C C . ALA A 1 110 ? 9.245 3.541 -27.600 1.00 97.56 110 ALA A C 1
ATOM 828 O O . ALA A 1 110 ? 10.310 2.963 -27.834 1.00 97.56 110 ALA A O 1
ATOM 829 N N . VAL A 1 111 ? 8.335 3.740 -28.563 1.00 97.56 111 VAL A N 1
ATOM 830 C CA . VAL A 1 111 ? 8.523 3.316 -29.964 1.00 97.56 111 VAL A CA 1
ATOM 831 C C . VAL A 1 111 ? 9.703 4.050 -30.601 1.00 97.56 111 VAL A C 1
ATOM 833 O O . VAL A 1 111 ? 10.541 3.421 -31.254 1.00 97.56 111 VAL A O 1
ATOM 836 N N . ALA A 1 112 ? 9.817 5.363 -30.384 1.00 96.56 112 ALA A N 1
ATOM 837 C CA . ALA A 1 112 ? 10.944 6.147 -30.869 1.00 96.56 112 ALA A CA 1
ATOM 838 C C . ALA A 1 112 ? 12.260 5.630 -30.272 1.00 96.56 112 ALA A C 1
ATOM 840 O O . ALA A 1 112 ? 13.190 5.328 -31.020 1.00 96.56 112 ALA A O 1
ATOM 841 N N . ALA A 1 113 ? 12.327 5.427 -28.956 1.00 96.12 113 ALA A N 1
ATOM 842 C CA . ALA A 1 113 ? 13.509 4.898 -28.287 1.00 96.12 113 ALA A CA 1
ATOM 843 C C . ALA A 1 113 ? 13.874 3.483 -28.764 1.00 96.12 113 ALA A C 1
ATOM 845 O O . ALA A 1 113 ? 15.058 3.173 -28.888 1.00 96.12 113 ALA A O 1
ATOM 846 N N . MET A 1 114 ? 12.887 2.634 -29.068 1.00 97.00 114 MET A N 1
ATOM 847 C CA . MET A 1 114 ? 13.109 1.310 -29.658 1.00 97.00 114 MET A CA 1
ATOM 848 C C . MET A 1 114 ? 13.683 1.387 -31.073 1.00 97.00 114 MET A C 1
ATOM 850 O O . MET A 1 114 ? 14.641 0.679 -31.373 1.00 97.00 114 MET A O 1
ATOM 854 N N . SER A 1 115 ? 13.150 2.266 -31.927 1.00 96.62 115 SER A N 1
ATOM 855 C CA . SER A 1 115 ? 13.641 2.429 -33.305 1.00 96.62 115 SER A CA 1
ATOM 856 C C . SER A 1 115 ? 15.104 2.876 -33.375 1.00 96.62 115 SER A C 1
ATOM 858 O O . SER A 1 115 ? 15.798 2.585 -34.342 1.00 96.62 115 SER A O 1
ATOM 860 N N . GLN A 1 116 ? 15.596 3.552 -32.333 1.00 95.56 116 GLN A N 1
ATOM 861 C CA . GLN A 1 116 ? 16.984 4.000 -32.264 1.00 95.56 116 GLN A CA 1
ATOM 862 C C . GLN A 1 116 ? 17.947 2.897 -31.812 1.00 95.56 116 GLN A C 1
ATOM 864 O O . GLN A 1 116 ? 19.150 3.048 -32.007 1.00 95.56 116 GLN A O 1
ATOM 869 N N . VAL A 1 117 ? 17.472 1.786 -31.229 1.00 95.12 117 VAL A N 1
ATOM 870 C CA . VAL A 1 117 ? 18.350 0.730 -30.683 1.00 95.12 117 VAL A CA 1
ATOM 871 C C . VAL A 1 117 ? 19.245 0.129 -31.768 1.00 95.12 117 VAL A C 1
ATOM 873 O O . VAL A 1 117 ? 20.452 0.014 -31.563 1.00 95.12 117 VAL A O 1
ATOM 876 N N . GLU A 1 118 ? 18.695 -0.176 -32.946 1.00 90.88 118 GLU A N 1
ATOM 877 C CA . GLU A 1 118 ? 19.468 -0.711 -34.081 1.00 90.88 118 GLU A CA 1
ATOM 878 C C . GLU A 1 118 ? 20.472 0.301 -34.662 1.00 90.88 118 GLU A C 1
ATOM 880 O O . GLU A 1 118 ? 21.397 -0.069 -35.383 1.00 90.88 118 GLU A O 1
ATOM 885 N N . HIS A 1 119 ? 20.332 1.578 -34.304 1.00 95.38 119 HIS A N 1
ATOM 886 C CA . HIS A 1 119 ? 21.203 2.675 -34.718 1.00 95.38 119 HIS A CA 1
ATOM 887 C C . HIS A 1 119 ? 22.140 3.153 -33.596 1.00 95.38 119 HIS A C 1
ATOM 889 O O . HIS A 1 119 ? 22.716 4.236 -33.689 1.00 95.38 119 HIS A O 1
ATOM 895 N N . GLY A 1 120 ? 22.328 2.348 -32.542 1.00 95.31 120 GLY A N 1
ATOM 896 C CA . GLY A 1 120 ? 23.231 2.662 -31.428 1.00 95.31 120 GLY A CA 1
ATOM 897 C C . GLY A 1 120 ? 22.586 3.457 -30.288 1.00 95.31 120 GLY A C 1
ATOM 898 O O . GLY A 1 120 ? 23.294 4.031 -29.460 1.00 95.31 120 GLY A O 1
ATOM 899 N N . GLY A 1 121 ? 21.255 3.496 -30.226 1.00 93.81 121 GLY A N 1
ATOM 900 C CA . GLY A 1 121 ? 20.495 4.083 -29.126 1.00 93.81 121 GLY A CA 1
ATOM 901 C C . GLY A 1 121 ? 20.793 3.427 -27.772 1.00 93.81 121 GLY A C 1
ATOM 902 O O . GLY A 1 121 ? 21.162 2.256 -27.673 1.00 93.81 121 GLY A O 1
ATOM 903 N N . CYS A 1 122 ? 20.627 4.196 -26.694 1.00 95.62 122 CYS A N 1
ATOM 904 C CA . CYS A 1 122 ? 20.914 3.730 -25.339 1.00 95.62 122 CYS A CA 1
ATOM 905 C C . CYS A 1 122 ? 19.857 2.724 -24.852 1.00 95.62 122 CYS A C 1
ATOM 907 O O . CYS A 1 122 ? 18.718 3.091 -24.580 1.00 95.62 122 CYS A O 1
ATOM 909 N N . VAL A 1 123 ? 20.256 1.467 -24.636 1.00 96.19 123 VAL A N 1
ATOM 910 C CA . VAL A 1 123 ? 19.359 0.397 -24.157 1.00 96.19 123 VAL A CA 1
ATOM 911 C C . VAL A 1 123 ? 18.735 0.717 -22.793 1.00 96.19 123 VAL A C 1
ATOM 913 O O . VAL A 1 123 ? 17.574 0.389 -22.554 1.00 96.19 123 VAL A O 1
ATOM 916 N N . HIS A 1 124 ? 19.468 1.382 -21.892 1.00 95.44 124 HIS A N 1
ATOM 917 C CA . HIS A 1 124 ? 18.922 1.794 -20.593 1.00 95.44 124 HIS A CA 1
ATOM 918 C C . HIS A 1 124 ? 17.821 2.843 -20.736 1.00 95.44 124 HIS A C 1
ATOM 920 O O . HIS A 1 124 ? 16.812 2.759 -20.039 1.00 95.44 124 HIS A O 1
ATOM 926 N N . GLN A 1 125 ? 18.009 3.788 -21.658 1.00 93.75 125 GLN A N 1
ATOM 927 C CA . GLN A 1 125 ? 17.008 4.786 -22.002 1.00 93.75 125 GLN A CA 1
ATOM 928 C C . GLN A 1 125 ? 15.774 4.094 -22.584 1.00 93.75 125 GLN A C 1
ATOM 930 O O . GLN A 1 125 ? 14.695 4.237 -22.030 1.00 93.75 125 GLN A O 1
ATOM 935 N N . THR A 1 126 ? 15.935 3.244 -23.603 1.00 96.88 126 THR A N 1
ATOM 936 C CA . THR A 1 126 ? 14.822 2.481 -24.193 1.00 96.88 126 THR A CA 1
ATOM 937 C C . THR A 1 126 ? 14.064 1.659 -23.153 1.00 96.88 126 THR A C 1
ATOM 939 O O . THR A 1 126 ? 12.838 1.625 -23.163 1.00 96.88 126 THR A O 1
ATOM 942 N N . ARG A 1 127 ? 14.775 1.018 -22.218 1.00 97.06 127 ARG A N 1
ATOM 943 C CA . ARG A 1 127 ? 14.143 0.273 -21.125 1.00 97.06 127 ARG A CA 1
ATOM 944 C C . ARG A 1 127 ? 13.319 1.178 -20.211 1.00 97.06 127 ARG A C 1
ATOM 946 O O . ARG A 1 127 ? 12.274 0.732 -19.755 1.00 97.06 127 ARG A O 1
ATOM 953 N N . ARG A 1 128 ? 13.787 2.392 -19.910 1.00 97.38 128 ARG A N 1
ATOM 954 C CA . ARG A 1 128 ? 13.040 3.350 -19.086 1.00 97.38 128 ARG A CA 1
ATOM 955 C C . ARG A 1 128 ? 11.736 3.752 -19.772 1.00 97.38 128 ARG A C 1
ATOM 957 O O . ARG A 1 128 ? 10.685 3.550 -19.183 1.00 97.38 128 ARG A O 1
ATOM 964 N N . GLU A 1 129 ? 11.812 4.174 -21.030 1.00 97.31 129 GLU A N 1
ATOM 965 C CA . GLU A 1 129 ? 10.637 4.606 -21.804 1.00 97.31 129 GLU A CA 1
ATOM 966 C C . GLU A 1 129 ? 9.608 3.464 -21.953 1.00 97.31 129 GLU A C 1
ATOM 968 O O . GLU A 1 129 ? 8.403 3.668 -21.856 1.00 97.31 129 GLU A O 1
ATOM 973 N N . LEU A 1 130 ? 10.066 2.212 -22.106 1.00 97.19 130 LEU A N 1
ATOM 974 C CA . LEU A 1 130 ? 9.180 1.037 -22.115 1.00 97.19 130 LEU A CA 1
ATOM 975 C C . LEU A 1 130 ? 8.475 0.790 -20.773 1.00 97.19 130 LEU A C 1
ATOM 977 O O . LEU A 1 130 ? 7.356 0.276 -20.758 1.00 97.19 130 LEU A O 1
ATOM 981 N N . LEU A 1 131 ? 9.129 1.098 -19.651 1.00 96.50 131 LEU A N 1
ATOM 982 C CA . LEU A 1 131 ? 8.515 0.979 -18.328 1.00 96.50 131 LEU A CA 1
ATOM 983 C C . LEU A 1 131 ? 7.486 2.087 -18.104 1.00 96.50 131 LEU A C 1
ATOM 985 O O . LEU A 1 131 ? 6.393 1.777 -17.645 1.00 96.50 131 LEU A O 1
ATOM 989 N N . GLU A 1 132 ? 7.793 3.321 -18.503 1.00 92.44 132 GLU A N 1
ATOM 990 C CA . GLU A 1 132 ? 6.873 4.467 -18.435 1.00 92.44 132 GLU A CA 1
ATOM 991 C C . GLU A 1 132 ? 5.616 4.215 -19.290 1.00 92.44 132 GLU A C 1
ATOM 993 O O . GLU A 1 132 ? 4.489 4.380 -18.819 1.00 92.44 132 GLU A O 1
ATOM 998 N N . 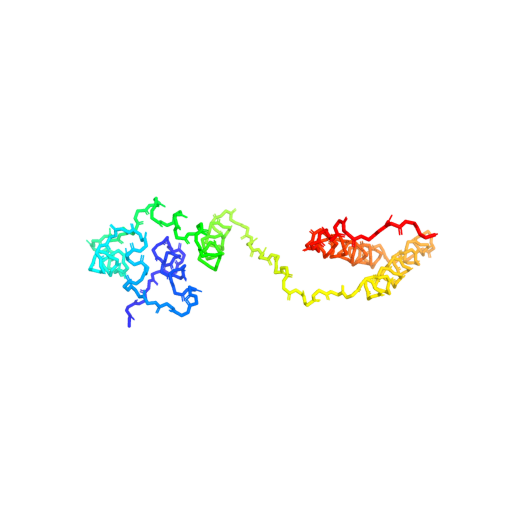ALA A 1 133 ? 5.778 3.666 -20.501 1.00 96.06 133 ALA A N 1
ATOM 999 C CA . ALA A 1 133 ? 4.652 3.244 -21.336 1.00 96.06 133 ALA A CA 1
ATOM 1000 C C . ALA A 1 133 ? 3.797 2.141 -20.686 1.00 96.06 133 ALA A C 1
ATOM 1002 O O . ALA A 1 133 ? 2.569 2.172 -20.787 1.00 96.06 133 ALA A O 1
ATOM 1003 N N . ARG A 1 134 ? 4.420 1.165 -20.009 1.00 96.50 134 ARG A N 1
ATOM 1004 C CA . ARG A 1 134 ? 3.688 0.118 -19.280 1.00 96.50 134 ARG A CA 1
ATOM 1005 C C . ARG A 1 134 ? 2.911 0.702 -18.102 1.00 96.50 134 ARG A C 1
ATOM 1007 O O . ARG A 1 134 ? 1.744 0.372 -17.940 1.00 96.50 134 ARG A O 1
ATOM 1014 N N . GLU A 1 135 ? 3.534 1.581 -17.323 1.00 93.00 135 GLU A N 1
ATOM 1015 C CA . GLU A 1 135 ? 2.893 2.253 -16.188 1.00 93.00 135 GLU A CA 1
ATOM 1016 C C . GLU A 1 135 ? 1.668 3.067 -16.631 1.00 93.00 135 GLU A C 1
ATOM 1018 O O . GLU A 1 135 ? 0.623 3.001 -15.983 1.00 93.00 135 GLU A O 1
ATOM 1023 N N . ALA A 1 136 ? 1.743 3.752 -17.777 1.00 91.38 136 ALA A N 1
ATOM 1024 C CA . ALA A 1 136 ? 0.599 4.459 -18.352 1.00 91.38 136 ALA A CA 1
ATOM 1025 C C . ALA A 1 136 ? -0.554 3.516 -18.756 1.00 91.38 136 ALA A C 1
ATOM 1027 O O . ALA A 1 136 ? -1.723 3.851 -18.560 1.00 91.38 136 ALA A O 1
ATOM 1028 N N . ILE A 1 137 ? -0.247 2.329 -19.297 1.00 93.19 137 ILE A N 1
ATOM 1029 C CA . ILE A 1 137 ? -1.251 1.302 -19.633 1.00 93.19 137 ILE A CA 1
ATOM 1030 C C . ILE A 1 137 ? -1.900 0.737 -18.371 1.00 93.19 137 ILE A C 1
ATOM 1032 O O . ILE A 1 137 ? -3.127 0.652 -18.308 1.00 93.19 137 ILE A O 1
ATOM 1036 N N . ASP A 1 138 ? -1.098 0.387 -17.369 1.00 92.25 138 ASP A N 1
ATOM 1037 C CA . ASP A 1 138 ? -1.587 -0.176 -16.111 1.00 92.25 138 ASP A CA 1
ATOM 1038 C C . ASP A 1 138 ? -2.508 0.823 -15.386 1.00 92.25 138 ASP A C 1
ATOM 1040 O O . ASP A 1 138 ? -3.580 0.442 -14.912 1.00 92.25 138 ASP A O 1
ATOM 1044 N N . ALA A 1 139 ? -2.152 2.113 -15.380 1.00 85.88 139 ALA A N 1
ATOM 1045 C CA . ALA A 1 139 ? -2.993 3.178 -14.834 1.00 85.88 139 ALA A CA 1
ATOM 1046 C C . ALA A 1 139 ? -4.328 3.322 -15.590 1.00 85.88 139 ALA A C 1
ATOM 1048 O O . ALA A 1 139 ? -5.382 3.460 -14.970 1.00 85.88 139 ALA A O 1
ATOM 1049 N N . ALA A 1 140 ? -4.308 3.249 -16.925 1.00 89.44 140 ALA A N 1
ATOM 1050 C CA . ALA A 1 140 ? -5.521 3.333 -17.734 1.00 89.44 140 ALA A CA 1
ATOM 1051 C C . ALA A 1 140 ? -6.464 2.138 -17.517 1.00 89.44 140 ALA A C 1
ATOM 1053 O O . ALA A 1 140 ? -7.680 2.326 -17.465 1.00 89.44 140 ALA A O 1
ATOM 1054 N N . ILE A 1 141 ? -5.921 0.921 -17.381 1.00 89.12 141 ILE A N 1
ATOM 1055 C CA . ILE A 1 141 ? -6.699 -0.289 -17.068 1.00 89.12 141 ILE A CA 1
ATOM 1056 C C . ILE A 1 141 ? -7.327 -0.159 -15.682 1.00 89.12 141 ILE A C 1
ATOM 1058 O O . ILE A 1 141 ? -8.536 -0.326 -15.544 1.00 89.12 141 ILE A O 1
ATOM 1062 N N . HIS A 1 142 ? -6.520 0.200 -14.683 1.00 85.31 142 HIS A N 1
ATOM 1063 C CA . HIS A 1 142 ? -6.980 0.395 -13.314 1.00 85.31 142 HIS A CA 1
ATOM 1064 C C . HIS A 1 142 ? -8.168 1.369 -13.244 1.00 85.31 142 HIS A C 1
ATOM 1066 O O . HIS A 1 142 ? -9.213 1.044 -12.680 1.00 85.31 142 HIS A O 1
ATOM 1072 N N . ASP A 1 143 ? -8.044 2.540 -13.870 1.00 84.56 143 ASP A N 1
ATOM 1073 C CA . ASP A 1 143 ? -9.098 3.558 -13.868 1.00 84.56 143 ASP A CA 1
ATOM 1074 C C . ASP A 1 143 ? -10.314 3.172 -14.720 1.00 84.56 143 ASP A C 1
ATOM 1076 O O . ASP A 1 143 ? -11.404 3.711 -14.524 1.00 84.56 143 ASP A O 1
ATOM 1080 N N . LEU A 1 144 ? -10.158 2.281 -15.703 1.00 83.75 144 LEU A N 1
ATOM 1081 C CA . LEU A 1 144 ? -11.283 1.749 -16.468 1.00 83.75 144 LEU A CA 1
ATOM 1082 C C . LEU A 1 144 ? -12.081 0.737 -15.638 1.00 83.75 144 LEU A C 1
ATOM 1084 O O . LEU A 1 144 ? -13.310 0.792 -15.647 1.00 83.75 144 LEU A O 1
ATOM 1088 N N . ASP A 1 145 ? -11.388 -0.133 -14.905 1.00 83.44 145 ASP A N 1
ATOM 1089 C CA . ASP A 1 145 ? -11.979 -1.161 -14.044 1.00 83.44 145 ASP A CA 1
ATOM 1090 C C . ASP A 1 145 ? -12.649 -0.562 -12.797 1.00 83.44 145 ASP A C 1
ATOM 1092 O O . ASP A 1 145 ? -13.655 -1.087 -12.316 1.00 83.44 145 ASP A O 1
ATOM 1096 N N . ALA A 1 146 ? -12.128 0.561 -12.291 1.00 80.06 146 ALA A N 1
ATOM 1097 C CA . ALA A 1 146 ? -12.705 1.290 -11.162 1.00 80.06 146 ALA A CA 1
ATOM 1098 C C . ALA A 1 146 ? -14.029 2.002 -11.506 1.00 80.06 146 ALA A C 1
ATOM 1100 O O . ALA A 1 146 ? -14.821 2.309 -10.608 1.00 80.06 146 ALA A O 1
ATOM 1101 N N . ARG A 1 147 ? -14.315 2.244 -12.795 1.00 77.00 147 ARG A N 1
ATOM 1102 C CA . ARG A 1 147 ? -15.535 2.949 -13.207 1.00 77.00 147 ARG A CA 1
ATOM 1103 C C . ARG A 1 147 ? -16.769 2.077 -12.992 1.00 77.00 147 ARG A C 1
ATOM 1105 O O . ARG A 1 147 ? -16.833 0.957 -13.503 1.00 77.00 147 ARG A O 1
ATOM 1112 N N . PRO A 1 148 ? -17.825 2.600 -12.345 1.00 69.12 148 PRO A N 1
ATOM 1113 C CA . PRO A 1 148 ? -19.087 1.886 -12.261 1.00 69.12 148 PRO A CA 1
ATOM 1114 C C . PRO A 1 148 ? -19.645 1.670 -13.673 1.00 69.12 148 PRO A C 1
ATOM 1116 O O . PRO A 1 148 ? -19.878 2.624 -14.419 1.00 69.12 148 PRO A O 1
ATOM 1119 N N . VAL A 1 149 ? -19.864 0.406 -14.049 1.00 63.53 149 VAL A N 1
ATOM 1120 C CA . VAL A 1 149 ? -20.494 0.050 -15.325 1.00 63.53 149 VAL A CA 1
ATOM 1121 C C . VAL A 1 149 ? -21.944 0.524 -15.290 1.00 63.53 149 VAL A C 1
ATOM 1123 O O . V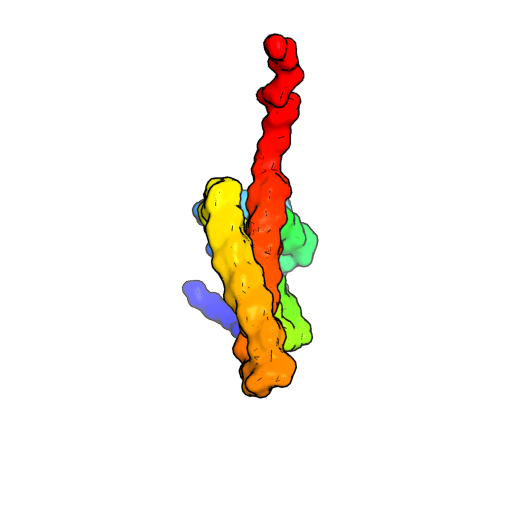AL A 1 149 ? -22.838 -0.174 -14.807 1.00 63.53 149 VAL A O 1
ATOM 1126 N N . ASP A 1 150 ? -22.201 1.723 -15.803 1.00 55.94 150 ASP A N 1
ATOM 1127 C CA . ASP A 1 150 ? -23.560 2.218 -15.960 1.00 55.94 150 ASP A CA 1
ATOM 1128 C C . ASP A 1 150 ? -24.196 1.498 -17.166 1.00 55.94 150 ASP A C 1
ATOM 1130 O O . ASP A 1 150 ? -24.178 1.969 -18.303 1.00 55.94 150 ASP A O 1
ATOM 1134 N N . LEU A 1 151 ? -24.752 0.302 -16.923 1.00 51.25 151 LEU A N 1
ATOM 1135 C CA . LEU A 1 151 ? -25.436 -0.570 -17.900 1.00 51.25 151 LEU A CA 1
ATOM 1136 C C . LEU A 1 151 ? -26.693 0.064 -18.539 1.00 51.25 151 LEU A C 1
ATOM 1138 O O . LEU A 1 151 ? -27.491 -0.616 -19.186 1.00 51.25 151 LEU A O 1
ATOM 1142 N N . LYS A 1 152 ? -26.913 1.370 -18.375 1.00 53.88 152 LYS A N 1
ATOM 1143 C CA . LYS A 1 152 ? -28.077 2.087 -18.886 1.00 53.88 152 LYS A CA 1
ATOM 1144 C C . LYS A 1 152 ? -27.671 3.194 -19.848 1.00 53.88 152 LYS A C 1
ATOM 1146 O O . LYS A 1 152 ? -27.781 4.368 -19.515 1.00 53.88 152 LYS A O 1
ATOM 1151 N N . ARG A 1 153 ? -27.363 2.839 -21.098 1.00 49.25 153 ARG A N 1
ATOM 1152 C CA . ARG A 1 153 ? -27.746 3.666 -22.261 1.00 49.25 153 ARG A CA 1
ATOM 1153 C C . ARG A 1 153 ? -27.619 2.894 -23.568 1.00 49.25 153 ARG A C 1
ATOM 1155 O O . ARG A 1 153 ? -26.531 2.563 -24.013 1.00 49.25 153 ARG A O 1
ATOM 1162 N N . GLY A 1 154 ? -28.776 2.637 -24.177 1.00 42.03 154 GLY A N 1
ATOM 1163 C CA . GLY A 1 154 ? -28.862 2.005 -25.487 1.00 42.03 154 GLY A CA 1
ATOM 1164 C C . GLY A 1 154 ? -30.251 1.538 -25.924 1.00 42.03 154 GLY A C 1
ATOM 1165 O O . GLY A 1 154 ? -30.330 0.579 -26.685 1.00 42.03 154 GLY A O 1
ATOM 1166 N N . LYS A 1 155 ? -31.356 2.181 -25.497 1.00 43.97 155 LYS A N 1
ATOM 1167 C CA . LYS A 1 155 ? -32.568 2.161 -26.336 1.00 43.97 155 LYS A CA 1
ATOM 1168 C C . LYS A 1 155 ? -32.204 2.916 -27.612 1.00 43.97 155 LYS A C 1
ATOM 1170 O O . LYS A 1 155 ? -32.008 4.127 -27.563 1.00 43.97 155 LYS A O 1
ATOM 1175 N N . ARG A 1 156 ? -32.054 2.173 -28.709 1.00 42.84 156 ARG A N 1
ATOM 1176 C CA . ARG A 1 156 ? -31.994 2.716 -30.067 1.00 42.84 156 ARG A CA 1
ATOM 1177 C C . ARG A 1 156 ? -33.272 3.524 -30.310 1.00 42.84 156 ARG A C 1
ATOM 1179 O O . ARG A 1 156 ? -34.362 2.984 -30.116 1.00 42.84 156 ARG A O 1
ATOM 1186 N N . ALA A 1 157 ? -33.106 4.797 -30.651 1.00 49.50 157 ALA A N 1
ATOM 1187 C CA . ALA A 1 157 ? -34.096 5.550 -31.409 1.00 49.50 157 ALA A CA 1
ATOM 1188 C C . ALA A 1 157 ? -33.825 5.315 -32.898 1.00 49.50 157 ALA A C 1
ATOM 1190 O O . ALA A 1 157 ? -32.626 5.165 -33.238 1.00 49.50 157 ALA A O 1
#

Radius of gyration: 23.56 Å; cha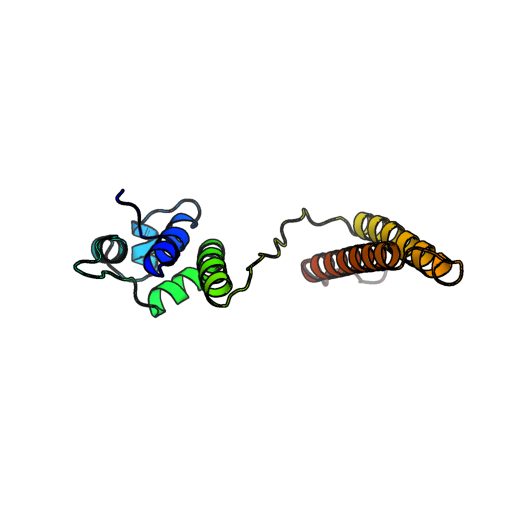ins: 1; bounding box: 57×25×66 Å

Organism: NCBI:txid1250539